Protein AF-A0A3D1ICA1-F1 (afdb_monomer)

Secondary structure (DSSP, 8-state):
-HHHHHHHHHHHHHHHHHHHHHHHHHHHHHHHHHHHHHHHHHHHHHHHHHHHHHHHHHHHHHH-HHHHHHHHHHTT---TT--------TT-----

Structure (mmCIF, N/CA/C/O backbone):
data_AF-A0A3D1ICA1-F1
#
_entry.id   AF-A0A3D1ICA1-F1
#
loop_
_atom_site.group_PDB
_atom_site.id
_atom_site.type_symbol
_atom_site.label_atom_id
_atom_site.label_alt_id
_atom_site.label_comp_id
_atom_site.label_asym_id
_atom_site.label_entity_id
_atom_site.label_seq_id
_atom_site.pdbx_PDB_ins_code
_atom_site.Cartn_x
_atom_site.Cartn_y
_atom_site.Cartn_z
_atom_site.occupancy
_atom_site.B_iso_or_equiv
_atom_site.auth_seq_id
_atom_site.auth_comp_id
_atom_site.auth_asym_id
_atom_site.auth_atom_id
_atom_site.pdbx_PDB_model_num
ATOM 1 N N . MET A 1 1 ? 33.041 -3.328 -50.521 1.00 55.66 1 MET A N 1
ATOM 2 C CA . MET A 1 1 ? 31.954 -4.076 -49.842 1.00 55.66 1 MET A CA 1
ATOM 3 C C . MET A 1 1 ? 32.025 -4.029 -48.308 1.00 55.66 1 MET A C 1
ATOM 5 O O . MET A 1 1 ? 30.988 -3.834 -47.692 1.00 55.66 1 MET A O 1
ATOM 9 N N . ALA A 1 2 ? 33.202 -4.124 -47.670 1.00 61.88 2 ALA A N 1
ATOM 10 C CA . ALA A 1 2 ? 33.328 -4.169 -46.198 1.00 61.88 2 ALA A CA 1
ATOM 11 C C . ALA A 1 2 ? 32.737 -2.961 -45.426 1.00 61.88 2 ALA A C 1
ATOM 13 O O . ALA A 1 2 ? 32.187 -3.135 -44.341 1.00 61.88 2 ALA A O 1
ATOM 14 N N . LYS A 1 3 ? 32.784 -1.746 -45.997 1.00 68.19 3 LYS A N 1
ATOM 15 C CA . LYS A 1 3 ? 32.249 -0.526 -45.357 1.00 68.19 3 LYS A CA 1
ATOM 16 C C . LYS A 1 3 ? 30.722 -0.549 -45.174 1.00 68.19 3 LYS A C 1
ATOM 18 O O . LYS A 1 3 ? 30.233 -0.087 -44.150 1.00 68.19 3 LYS A O 1
ATOM 23 N N . GLY A 1 4 ? 29.981 -1.134 -46.120 1.00 76.38 4 GLY A N 1
ATOM 24 C CA . GLY A 1 4 ? 28.517 -1.245 -46.031 1.00 76.38 4 GLY A CA 1
ATOM 25 C C . GLY A 1 4 ? 28.069 -2.221 -44.942 1.00 76.38 4 GLY A C 1
ATOM 26 O O . GLY A 1 4 ? 27.129 -1.945 -44.204 1.00 76.38 4 GLY A O 1
ATOM 27 N N . VAL A 1 5 ? 28.806 -3.324 -44.776 1.00 81.50 5 VAL A N 1
ATOM 28 C CA . VAL A 1 5 ? 28.538 -4.322 -43.729 1.00 81.50 5 VAL A CA 1
ATOM 29 C C . VAL A 1 5 ? 28.846 -3.763 -42.337 1.00 81.50 5 VAL A C 1
ATOM 31 O O . VAL A 1 5 ? 28.100 -4.020 -41.394 1.00 81.50 5 VAL A O 1
ATOM 34 N N . ALA A 1 6 ? 29.916 -2.973 -42.197 1.00 85.75 6 ALA A N 1
ATOM 35 C CA . ALA A 1 6 ? 30.248 -2.310 -40.937 1.00 85.75 6 ALA A CA 1
ATOM 36 C C . ALA A 1 6 ? 29.179 -1.279 -40.528 1.00 85.75 6 ALA A C 1
ATOM 38 O O . ALA A 1 6 ? 28.744 -1.271 -39.379 1.00 85.75 6 ALA A O 1
ATOM 39 N N . TRP A 1 7 ? 28.704 -0.468 -41.478 1.00 92.25 7 TRP A N 1
ATOM 40 C CA . TRP A 1 7 ? 27.637 0.506 -41.240 1.00 92.25 7 TRP A CA 1
ATOM 41 C C . TRP A 1 7 ? 26.315 -0.155 -40.825 1.00 92.25 7 TRP A C 1
ATOM 43 O O . TRP A 1 7 ? 25.685 0.260 -39.855 1.00 92.25 7 TRP A O 1
ATOM 53 N N . TRP A 1 8 ? 25.930 -1.240 -41.501 1.00 92.62 8 TRP A N 1
ATOM 54 C CA . TRP A 1 8 ? 24.724 -1.997 -41.160 1.00 92.62 8 TRP A CA 1
ATOM 55 C C . TRP A 1 8 ? 24.767 -2.564 -39.735 1.00 92.62 8 TRP A C 1
ATOM 57 O O . TRP A 1 8 ? 23.797 -2.450 -38.990 1.00 92.62 8 TRP A O 1
ATOM 67 N N . LYS A 1 9 ? 25.911 -3.122 -39.315 1.00 93.06 9 LYS A N 1
ATOM 68 C CA . LYS A 1 9 ? 26.082 -3.633 -37.945 1.00 93.06 9 LYS A CA 1
ATOM 69 C C . LYS A 1 9 ? 25.914 -2.533 -36.896 1.00 93.06 9 LYS A C 1
ATOM 71 O O . LYS A 1 9 ? 25.275 -2.776 -35.876 1.00 93.06 9 LYS A O 1
ATOM 76 N N . LEU A 1 10 ? 26.438 -1.333 -37.152 1.00 93.88 10 LEU A N 1
ATOM 77 C CA . LEU A 1 10 ? 26.273 -0.192 -36.247 1.00 93.88 10 LEU A CA 1
ATOM 78 C C . LEU A 1 10 ? 24.809 0.240 -36.125 1.00 93.88 10 LEU A C 1
ATOM 80 O O . LEU A 1 10 ? 24.356 0.506 -35.016 1.00 93.88 10 LEU A O 1
ATOM 84 N N . LEU A 1 11 ? 24.055 0.246 -37.228 1.00 94.69 11 LEU A N 1
ATOM 85 C CA . LEU A 1 11 ? 22.619 0.543 -37.195 1.00 94.69 11 LEU A CA 1
ATOM 86 C C . LEU A 1 11 ? 21.838 -0.491 -36.381 1.00 94.69 11 LEU A C 1
ATOM 88 O O . LEU A 1 11 ? 21.008 -0.118 -35.554 1.00 94.69 11 LEU A O 1
ATOM 92 N N . VAL A 1 12 ? 22.132 -1.781 -36.563 1.00 95.19 12 VAL A N 1
ATOM 93 C CA . VAL A 1 12 ? 21.469 -2.852 -35.806 1.00 95.19 12 VAL A CA 1
ATOM 94 C C . VAL A 1 12 ? 21.763 -2.718 -34.312 1.00 95.19 12 VAL A C 1
ATOM 96 O O . VAL A 1 12 ? 20.832 -2.701 -33.507 1.00 95.19 12 VAL A O 1
ATOM 99 N N . VAL A 1 13 ? 23.032 -2.543 -33.932 1.00 95.50 13 VAL A N 1
ATOM 100 C CA . VAL A 1 13 ? 23.423 -2.364 -32.524 1.00 95.50 13 VAL A CA 1
ATOM 101 C C . VAL A 1 13 ? 22.796 -1.097 -31.936 1.00 95.50 13 VAL A C 1
ATOM 103 O O . VAL A 1 13 ? 22.228 -1.151 -30.848 1.00 95.50 13 VAL A O 1
ATOM 106 N N . GLY A 1 14 ? 22.820 0.021 -32.667 1.00 95.75 14 GLY A N 1
ATOM 107 C CA . GLY A 1 14 ? 22.188 1.269 -32.237 1.00 95.75 14 GLY A CA 1
ATOM 108 C C . GLY A 1 14 ? 20.684 1.113 -32.011 1.00 95.75 14 GLY A C 1
ATOM 109 O O . GLY A 1 14 ? 20.167 1.548 -30.983 1.00 95.75 14 GLY A O 1
ATOM 110 N N . SER A 1 15 ? 19.990 0.422 -32.920 1.00 93.69 15 SER A N 1
ATOM 111 C CA . SER A 1 15 ? 18.555 0.153 -32.783 1.00 93.69 15 SER A CA 1
ATOM 112 C C . SER A 1 15 ? 18.236 -0.750 -31.588 1.00 93.69 15 SER A C 1
ATOM 114 O O . SER A 1 15 ? 17.266 -0.495 -30.879 1.00 93.69 15 SER A O 1
ATOM 116 N N . ALA A 1 16 ? 19.079 -1.748 -31.301 1.00 94.25 16 ALA A N 1
ATOM 117 C CA . ALA A 1 16 ? 18.911 -2.632 -30.152 1.00 94.25 16 ALA A CA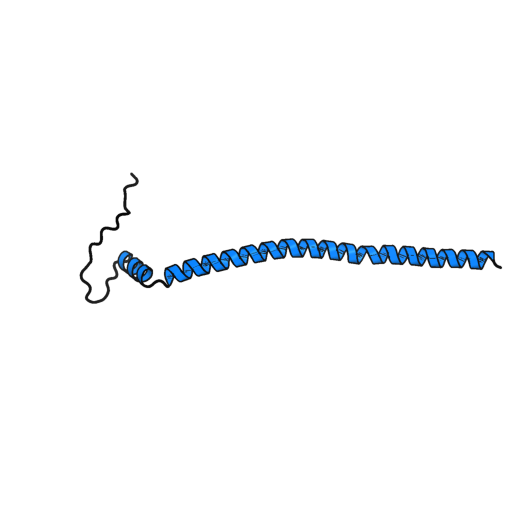 1
ATOM 118 C C . ALA A 1 16 ? 19.085 -1.883 -28.821 1.00 94.25 16 ALA A C 1
ATOM 120 O O . ALA A 1 16 ? 18.289 -2.068 -27.901 1.00 94.25 16 ALA A O 1
ATOM 121 N N . VAL A 1 17 ? 20.079 -0.992 -28.728 1.00 93.31 17 VAL A N 1
ATOM 122 C CA . VAL A 1 17 ? 20.290 -0.149 -27.539 1.00 93.31 17 VAL A CA 1
ATOM 123 C C . VAL A 1 17 ? 19.123 0.821 -27.346 1.00 93.31 17 VAL A C 1
ATOM 125 O O . VAL A 1 17 ? 18.609 0.944 -26.235 1.00 93.31 17 VAL A O 1
ATOM 128 N N . ALA A 1 18 ? 18.653 1.462 -28.421 1.00 90.25 18 ALA A N 1
ATOM 129 C CA . ALA A 1 18 ? 17.508 2.369 -28.367 1.00 90.25 18 ALA A CA 1
ATOM 130 C C . ALA A 1 18 ? 16.216 1.646 -27.951 1.00 90.25 18 ALA A C 1
ATOM 132 O O . ALA A 1 18 ? 15.487 2.131 -27.086 1.00 90.25 18 ALA A O 1
ATOM 133 N N . ALA A 1 19 ? 15.958 0.459 -28.508 1.00 89.62 19 ALA A N 1
ATOM 134 C CA . ALA A 1 19 ? 14.811 -0.366 -28.145 1.00 89.62 19 ALA A CA 1
ATOM 135 C C . ALA A 1 19 ? 14.887 -0.839 -26.686 1.00 89.62 19 ALA A C 1
ATOM 137 O O . ALA A 1 19 ? 13.893 -0.763 -25.967 1.00 89.62 19 ALA A O 1
ATOM 138 N N . GLY A 1 20 ? 16.064 -1.268 -26.221 1.00 87.94 20 GLY A N 1
ATOM 139 C CA . GLY A 1 20 ? 16.283 -1.658 -24.827 1.00 87.94 20 GLY A CA 1
ATOM 140 C C . GLY A 1 20 ? 16.066 -0.500 -23.851 1.00 87.94 20 GLY A C 1
ATOM 141 O O . GLY A 1 20 ? 15.388 -0.668 -22.838 1.00 87.94 20 GLY A O 1
ATOM 142 N N . ALA A 1 21 ? 16.566 0.694 -24.179 1.00 85.88 21 ALA A N 1
ATOM 143 C CA . ALA A 1 21 ? 16.353 1.893 -23.372 1.00 85.88 21 ALA A CA 1
ATOM 144 C C . ALA A 1 21 ? 14.870 2.296 -23.322 1.00 85.88 21 ALA A C 1
ATOM 146 O O . ALA A 1 21 ? 14.344 2.579 -22.246 1.00 85.88 21 ALA A O 1
ATOM 147 N N . PHE A 1 22 ? 14.178 2.268 -24.465 1.00 84.75 22 PHE A N 1
ATOM 148 C CA . PHE A 1 22 ? 12.757 2.605 -24.552 1.00 84.75 22 PHE A CA 1
ATOM 149 C C . PHE A 1 22 ? 11.878 1.608 -23.783 1.00 84.75 22 PHE A C 1
ATOM 151 O O . PHE A 1 22 ? 11.035 1.998 -22.974 1.00 84.75 22 PHE A O 1
ATOM 158 N N . LEU A 1 23 ? 12.114 0.307 -23.970 1.00 83.50 23 LEU A N 1
ATOM 159 C CA . LEU A 1 23 ? 11.383 -0.746 -23.264 1.00 83.50 23 LEU A CA 1
ATOM 160 C C . LEU A 1 23 ? 11.712 -0.781 -21.767 1.00 83.50 23 LEU A C 1
ATOM 162 O O . LEU A 1 23 ? 10.848 -1.146 -20.976 1.00 83.50 23 LEU A O 1
ATOM 166 N N . GLY A 1 24 ? 12.916 -0.364 -21.364 1.00 81.25 24 GLY A N 1
ATOM 167 C CA . GLY A 1 24 ? 13.347 -0.303 -19.967 1.00 81.25 24 GLY A CA 1
ATOM 168 C C . GLY A 1 24 ? 12.682 0.803 -19.138 1.00 81.25 24 GLY A C 1
ATOM 169 O O . GLY A 1 24 ? 12.593 0.675 -17.918 1.00 81.25 24 GLY A O 1
ATOM 170 N N . GLN A 1 25 ? 12.152 1.862 -19.759 1.00 77.94 25 GLN A N 1
ATOM 171 C CA . GLN A 1 25 ? 11.498 2.959 -19.028 1.00 77.94 25 GLN A CA 1
ATOM 172 C C . GLN A 1 25 ? 10.135 2.566 -18.435 1.00 77.94 25 GLN A C 1
ATOM 174 O O . GLN A 1 25 ? 9.806 2.939 -17.308 1.00 77.94 25 GLN A O 1
ATOM 179 N N . LEU A 1 26 ? 9.339 1.792 -19.176 1.00 76.19 26 LEU A N 1
ATOM 180 C CA . LEU A 1 26 ? 8.008 1.333 -18.763 1.00 76.19 26 LEU A CA 1
ATOM 181 C C . LEU A 1 26 ? 7.993 0.510 -17.457 1.00 76.19 26 LEU A C 1
ATOM 183 O O . LEU A 1 26 ? 7.179 0.825 -16.582 1.00 76.19 26 LEU A O 1
ATOM 187 N N . PRO A 1 27 ? 8.848 -0.517 -17.269 1.00 79.25 27 PRO A N 1
ATOM 188 C CA . PRO A 1 27 ? 8.873 -1.293 -16.034 1.00 79.25 27 PRO A CA 1
ATOM 189 C C . PRO A 1 27 ? 9.344 -0.459 -14.841 1.00 79.25 27 PRO A C 1
ATOM 191 O O . PRO A 1 27 ? 8.768 -0.591 -13.765 1.00 79.25 27 PRO A O 1
ATOM 194 N N . TRP A 1 28 ? 10.303 0.453 -15.029 1.00 77.25 28 TRP A N 1
ATOM 195 C CA . TRP A 1 28 ? 10.735 1.368 -13.968 1.00 77.25 28 TRP A CA 1
ATOM 196 C C . TRP A 1 28 ? 9.611 2.293 -13.507 1.00 77.25 28 TRP A C 1
ATOM 198 O O . TRP A 1 28 ? 9.409 2.468 -12.305 1.00 77.25 28 TRP A O 1
ATOM 208 N N . ARG A 1 29 ? 8.823 2.824 -14.448 1.00 81.88 29 ARG A N 1
ATOM 209 C CA . ARG A 1 29 ? 7.676 3.675 -14.118 1.00 81.88 29 ARG A CA 1
ATOM 210 C C . ARG A 1 29 ? 6.591 2.906 -13.363 1.00 81.88 29 ARG A C 1
ATOM 212 O O . ARG A 1 29 ? 6.097 3.391 -12.349 1.00 81.88 29 ARG A O 1
ATOM 219 N N . ARG A 1 30 ? 6.284 1.677 -13.797 1.00 82.25 30 ARG A N 1
ATOM 220 C CA . ARG A 1 30 ? 5.333 0.798 -13.096 1.00 82.25 30 ARG A CA 1
ATOM 221 C C . ARG A 1 30 ? 5.813 0.405 -11.704 1.00 82.25 30 ARG A C 1
ATOM 223 O O . ARG A 1 30 ? 5.010 0.414 -10.781 1.00 82.25 30 ARG A O 1
ATOM 230 N N . ALA A 1 31 ? 7.095 0.087 -11.534 1.00 82.06 31 ALA A N 1
ATOM 231 C CA . ALA A 1 31 ? 7.659 -0.242 -10.226 1.00 82.06 31 ALA A CA 1
ATOM 232 C C . ALA A 1 31 ? 7.541 0.940 -9.249 1.00 82.06 31 ALA A C 1
ATOM 234 O O . ALA A 1 31 ? 7.187 0.758 -8.084 1.00 82.06 31 ALA A O 1
ATOM 235 N N . TRP A 1 32 ? 7.765 2.161 -9.742 1.00 81.88 32 TRP A N 1
ATOM 236 C CA . TRP A 1 32 ? 7.567 3.392 -8.977 1.00 81.88 32 TRP A CA 1
ATOM 237 C C . TRP A 1 32 ? 6.103 3.630 -8.590 1.00 81.88 32 TRP A C 1
ATOM 239 O O . TRP A 1 32 ? 5.800 3.898 -7.425 1.00 81.88 32 TRP A O 1
ATOM 249 N N . GLU A 1 33 ? 5.178 3.498 -9.543 1.00 83.12 33 GLU A N 1
ATOM 250 C CA . GLU A 1 33 ? 3.736 3.615 -9.287 1.00 83.12 33 GLU A CA 1
ATOM 251 C C . GLU A 1 33 ? 3.260 2.553 -8.279 1.00 83.12 33 GLU A C 1
ATOM 253 O O . GLU A 1 33 ? 2.528 2.867 -7.335 1.00 83.12 33 GLU A O 1
ATOM 258 N N . GLN A 1 34 ? 3.747 1.315 -8.406 1.00 82.25 34 GLN A N 1
ATOM 259 C CA . GLN A 1 34 ? 3.463 0.231 -7.467 1.00 82.25 34 GLN A CA 1
ATOM 260 C C . GLN A 1 34 ? 3.988 0.533 -6.064 1.00 82.25 34 GLN A C 1
ATOM 262 O O . GLN A 1 34 ? 3.230 0.399 -5.106 1.00 82.25 34 GLN A O 1
ATOM 267 N N . GLN A 1 35 ? 5.229 1.004 -5.915 1.00 82.00 35 GLN A N 1
ATOM 268 C CA . GLN A 1 35 ? 5.759 1.405 -4.607 1.00 82.00 35 GLN A CA 1
ATOM 269 C C . GLN A 1 35 ? 4.896 2.475 -3.934 1.00 82.00 35 GLN A C 1
ATOM 271 O O . GLN A 1 35 ? 4.595 2.370 -2.742 1.00 82.00 35 GLN A O 1
ATOM 276 N N . ARG A 1 36 ? 4.455 3.478 -4.699 1.00 79.56 36 ARG A N 1
ATOM 277 C CA . ARG A 1 36 ? 3.615 4.560 -4.179 1.00 79.56 36 ARG A CA 1
ATOM 278 C C . ARG A 1 36 ? 2.238 4.052 -3.745 1.00 79.56 36 ARG A C 1
ATOM 280 O O . ARG A 1 36 ? 1.759 4.431 -2.679 1.00 79.56 36 ARG A O 1
ATOM 287 N N . SER A 1 37 ? 1.639 3.150 -4.526 1.00 82.00 37 SER A N 1
ATOM 288 C CA . SER A 1 37 ? 0.366 2.509 -4.174 1.00 82.00 37 SER A CA 1
ATOM 289 C C . SER A 1 37 ? 0.478 1.632 -2.923 1.00 82.00 37 SER A C 1
ATOM 291 O O . SER A 1 37 ? -0.397 1.684 -2.065 1.00 82.00 37 SER A O 1
ATOM 293 N N . LEU A 1 38 ? 1.583 0.897 -2.758 1.00 82.50 38 LEU A N 1
ATOM 294 C CA . LEU A 1 38 ? 1.818 0.023 -1.607 1.00 82.50 38 LEU A CA 1
ATOM 295 C C . LEU A 1 38 ? 2.006 0.804 -0.305 1.00 82.50 38 LEU A C 1
ATOM 297 O O . LEU A 1 38 ? 1.545 0.350 0.741 1.00 82.50 38 LEU A O 1
ATOM 301 N N . ALA A 1 39 ? 2.655 1.969 -0.351 1.00 81.44 39 ALA A N 1
ATOM 302 C CA . ALA A 1 39 ? 2.774 2.844 0.814 1.00 81.44 39 ALA A CA 1
ATOM 303 C C . ALA A 1 39 ? 1.394 3.335 1.285 1.00 81.44 39 ALA A C 1
ATOM 305 O O . ALA A 1 39 ? 1.053 3.175 2.457 1.00 81.44 39 ALA A O 1
ATOM 306 N N . ALA A 1 40 ? 0.566 3.828 0.358 1.00 82.19 40 ALA A N 1
ATOM 307 C CA . ALA A 1 40 ? -0.798 4.261 0.662 1.00 82.19 40 ALA A CA 1
ATOM 308 C C . ALA A 1 40 ? -1.677 3.103 1.171 1.00 82.19 40 ALA A C 1
ATOM 310 O O . ALA A 1 40 ? -2.429 3.266 2.133 1.00 82.19 40 ALA A O 1
ATOM 311 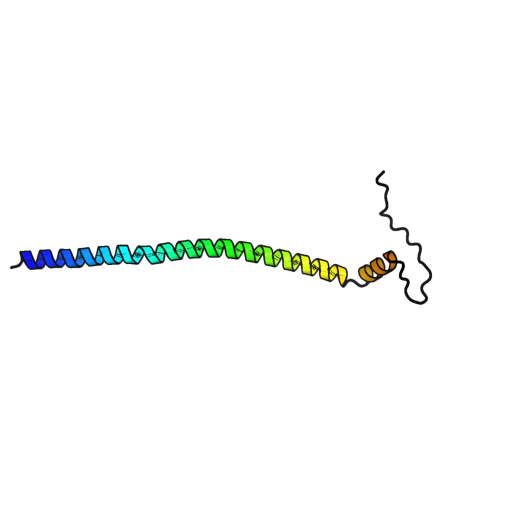N N . LEU A 1 41 ? -1.545 1.912 0.575 1.00 85.94 41 LEU A N 1
ATOM 312 C CA . LEU A 1 41 ? -2.286 0.725 1.002 1.00 85.94 41 LEU A CA 1
ATOM 313 C C . LEU A 1 41 ? -1.907 0.305 2.428 1.00 85.94 41 LEU A C 1
ATOM 315 O O . LEU A 1 41 ? -2.780 -0.022 3.226 1.00 85.94 41 LEU A O 1
ATOM 319 N N . ARG A 1 42 ? -0.612 0.342 2.772 1.00 86.19 42 ARG A N 1
ATOM 320 C CA . ARG A 1 42 ? -0.124 0.005 4.120 1.00 86.19 42 ARG A CA 1
ATOM 321 C C . ARG A 1 42 ? -0.680 0.943 5.184 1.00 86.19 42 ARG A C 1
ATOM 323 O O . ARG A 1 42 ? -1.056 0.481 6.258 1.00 86.19 42 ARG A O 1
ATOM 330 N N . GLU A 1 43 ? -0.745 2.239 4.897 1.00 87.69 43 GLU A N 1
ATOM 331 C CA . GLU A 1 43 ? -1.349 3.204 5.820 1.00 87.69 43 GLU A CA 1
ATOM 332 C C . GLU A 1 43 ? -2.852 2.969 5.990 1.00 87.69 43 GLU A C 1
ATOM 334 O O . GLU A 1 43 ? -3.348 2.992 7.117 1.00 87.69 43 GLU A O 1
ATOM 339 N N . ALA A 1 44 ? -3.571 2.688 4.899 1.00 88.06 44 ALA A N 1
ATOM 340 C CA . ALA A 1 44 ? -4.998 2.379 4.953 1.00 88.06 44 ALA A CA 1
ATOM 341 C C . ALA A 1 44 ? -5.283 1.110 5.775 1.00 88.06 44 ALA A C 1
ATOM 343 O O . ALA A 1 44 ? -6.184 1.112 6.613 1.00 88.06 44 ALA A O 1
ATOM 344 N N . VAL A 1 45 ? -4.481 0.055 5.593 1.00 90.56 45 VAL A N 1
ATOM 345 C CA . VAL A 1 45 ? -4.596 -1.192 6.367 1.00 90.56 45 VAL A CA 1
ATOM 346 C C . VAL A 1 45 ? -4.336 -0.945 7.851 1.00 90.56 45 VAL A C 1
ATOM 348 O O . VAL A 1 45 ? -5.142 -1.368 8.673 1.00 90.56 45 VAL A O 1
ATOM 351 N N . ARG A 1 46 ? -3.286 -0.193 8.208 1.00 91.12 46 ARG A N 1
ATOM 352 C CA . ARG A 1 46 ? -3.010 0.146 9.616 1.00 91.12 46 ARG A CA 1
ATOM 353 C C . ARG A 1 46 ? -4.165 0.887 10.285 1.00 91.12 46 ARG A C 1
ATOM 355 O O . ARG A 1 46 ? -4.479 0.605 11.436 1.00 91.12 46 ARG A O 1
ATOM 362 N N . ARG A 1 47 ? -4.798 1.832 9.582 1.00 90.25 47 ARG A N 1
ATOM 363 C CA . ARG A 1 47 ? -5.979 2.537 10.109 1.00 90.25 47 ARG A CA 1
ATOM 364 C C . ARG A 1 47 ? -7.145 1.575 10.316 1.00 90.25 47 ARG A C 1
ATOM 366 O O . ARG A 1 47 ? -7.731 1.566 11.389 1.00 90.25 47 ARG A O 1
ATOM 373 N N . ALA A 1 48 ? -7.410 0.708 9.339 1.00 90.19 48 ALA A N 1
ATOM 374 C CA . ALA A 1 48 ? -8.467 -0.293 9.445 1.00 90.19 48 ALA A CA 1
ATOM 375 C C . ALA A 1 48 ? -8.233 -1.294 10.593 1.00 90.19 48 ALA A C 1
ATOM 377 O O . ALA A 1 48 ? -9.185 -1.712 11.250 1.00 90.19 48 ALA A O 1
ATOM 378 N N . GLU A 1 49 ? -6.984 -1.680 10.859 1.00 89.56 49 GLU A N 1
ATOM 379 C CA . GLU A 1 49 ? -6.626 -2.519 12.009 1.00 89.56 49 GLU A CA 1
ATOM 380 C C . GLU A 1 49 ? -6.856 -1.791 13.340 1.00 89.56 49 GLU A C 1
ATOM 382 O O . GLU A 1 49 ? -7.495 -2.349 14.233 1.00 89.56 49 GLU A O 1
ATOM 387 N N . ALA A 1 50 ? -6.432 -0.529 13.454 1.00 91.75 50 ALA A N 1
ATOM 388 C CA . ALA A 1 50 ? -6.670 0.282 14.650 1.00 91.75 50 ALA A CA 1
ATOM 389 C C . ALA A 1 50 ? -8.172 0.484 14.928 1.00 91.75 50 ALA A C 1
ATOM 391 O O . ALA A 1 50 ? -8.621 0.368 16.072 1.00 91.75 50 ALA A O 1
ATOM 392 N N . ASP A 1 51 ? -8.964 0.724 13.881 1.00 90.62 51 ASP A N 1
ATOM 393 C CA . ASP A 1 51 ? -10.417 0.858 13.992 1.00 90.62 51 ASP A CA 1
ATOM 394 C C . ASP A 1 51 ? -11.068 -0.457 14.438 1.00 90.62 51 ASP A C 1
ATOM 396 O O . ASP A 1 51 ? -11.953 -0.454 15.295 1.00 90.62 51 ASP A O 1
ATOM 400 N N . ARG A 1 52 ? -10.595 -1.605 13.930 1.00 88.69 52 ARG A N 1
ATOM 401 C CA . ARG A 1 52 ? -11.066 -2.925 14.378 1.00 88.69 52 ARG A CA 1
ATOM 402 C C . ARG A 1 52 ? -10.786 -3.166 15.853 1.00 88.69 52 ARG A C 1
ATOM 404 O O . ARG A 1 52 ? -11.672 -3.649 16.554 1.00 88.69 52 ARG A O 1
ATOM 411 N N . GLU A 1 53 ? -9.595 -2.827 16.337 1.00 88.75 53 GLU A N 1
ATOM 412 C CA . GLU A 1 53 ? -9.280 -2.955 17.761 1.00 88.75 53 GLU A CA 1
ATOM 413 C C . GLU A 1 53 ? -10.166 -2.062 18.625 1.00 88.75 53 GLU A C 1
ATOM 415 O O . GLU A 1 53 ? -10.641 -2.490 19.679 1.00 88.75 53 GLU A O 1
ATOM 420 N N . ARG A 1 54 ? -10.399 -0.821 18.190 1.00 89.44 54 ARG A N 1
ATOM 421 C CA . ARG A 1 54 ? -11.258 0.116 18.913 1.00 89.44 54 ARG A CA 1
ATOM 422 C C . ARG A 1 54 ? -12.690 -0.407 18.999 1.00 89.44 54 ARG A C 1
ATOM 424 O O . ARG A 1 54 ? -13.241 -0.479 20.095 1.00 89.44 54 ARG A O 1
ATOM 431 N N . LEU A 1 55 ? -13.249 -0.844 17.873 1.00 88.00 55 LEU A N 1
ATOM 432 C CA . LEU A 1 55 ? -14.586 -1.434 17.818 1.00 88.00 55 LEU A CA 1
ATOM 433 C C . LEU A 1 55 ? -14.676 -2.720 18.644 1.00 88.00 55 LEU A C 1
ATOM 435 O O . LEU A 1 55 ? -15.681 -2.948 19.312 1.00 88.00 55 LEU A O 1
ATOM 439 N N . ALA A 1 56 ? -13.627 -3.547 18.659 1.00 88.62 56 ALA A N 1
ATOM 440 C CA . ALA A 1 56 ? -13.580 -4.742 19.496 1.00 88.62 56 ALA A C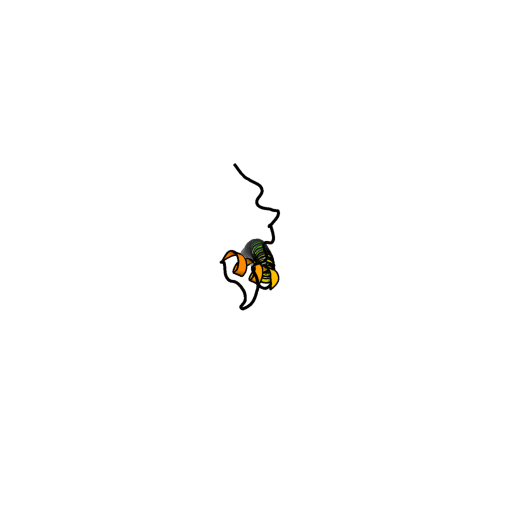A 1
ATOM 441 C C . ALA A 1 56 ? -13.611 -4.397 20.995 1.00 88.62 56 ALA A C 1
ATOM 443 O O . ALA A 1 56 ? -14.328 -5.049 21.752 1.00 88.62 56 ALA A O 1
ATOM 444 N N . ARG A 1 57 ? -12.894 -3.349 21.426 1.00 85.44 57 ARG A N 1
ATOM 445 C CA . ARG A 1 57 ? -12.921 -2.869 22.820 1.00 85.44 57 ARG A CA 1
ATOM 446 C C . ARG A 1 57 ? -14.276 -2.278 23.200 1.00 85.44 57 ARG A C 1
ATOM 448 O O . ARG A 1 57 ? -14.785 -2.576 24.277 1.00 85.44 57 ARG A O 1
ATOM 455 N N . GLU A 1 58 ? -14.870 -1.466 22.329 1.00 84.88 58 GLU A N 1
ATOM 456 C CA . GLU A 1 58 ? -16.205 -0.895 22.549 1.00 84.88 58 GLU A CA 1
ATOM 457 C C . GLU A 1 58 ? -17.270 -1.997 22.614 1.00 84.88 58 GLU A C 1
ATOM 459 O O . GLU A 1 58 ? -18.086 -2.009 23.535 1.00 84.88 58 GLU A O 1
ATOM 464 N N . LYS A 1 59 ? -17.202 -2.990 21.721 1.00 82.88 59 LYS A N 1
ATOM 465 C CA . LYS A 1 59 ? -18.074 -4.166 21.767 1.00 82.88 59 LYS A CA 1
ATOM 466 C C . LYS A 1 59 ? -17.889 -4.963 23.056 1.00 82.88 59 LYS A C 1
ATOM 468 O O . LYS A 1 59 ? -18.876 -5.270 23.708 1.00 82.88 59 LYS A O 1
ATOM 473 N N . ALA A 1 60 ? -16.653 -5.245 23.465 1.00 79.38 60 ALA A N 1
ATOM 474 C CA . ALA A 1 60 ? -16.383 -5.947 24.721 1.00 79.38 60 ALA A CA 1
ATOM 475 C C . ALA A 1 60 ? -16.915 -5.178 25.945 1.00 79.38 60 ALA A C 1
ATOM 477 O O . ALA A 1 60 ? -17.367 -5.784 26.914 1.00 79.38 60 ALA A O 1
ATOM 478 N N . ARG A 1 61 ? -16.901 -3.840 25.897 1.00 76.44 61 ARG A N 1
ATOM 479 C CA . ARG A 1 61 ? -17.491 -2.988 26.936 1.00 76.44 61 ARG A CA 1
ATOM 480 C C . ARG A 1 61 ? -19.019 -3.078 26.962 1.00 76.44 61 ARG A C 1
ATOM 482 O O . ARG A 1 61 ? -19.584 -3.108 28.049 1.00 76.44 61 ARG A O 1
ATOM 489 N N . LEU A 1 62 ? -19.671 -3.141 25.802 1.00 75.19 62 LEU A N 1
ATOM 490 C CA . LEU A 1 62 ? -21.128 -3.298 25.690 1.00 75.19 62 LEU A CA 1
ATOM 491 C C . LEU A 1 62 ? -21.604 -4.715 26.044 1.00 75.19 62 LEU A C 1
ATOM 493 O O . LEU A 1 62 ? -22.650 -4.868 26.672 1.00 75.19 62 LEU A O 1
ATOM 497 N N . ASP A 1 63 ? -20.829 -5.736 25.678 1.00 75.31 63 ASP A N 1
ATOM 498 C CA . ASP A 1 63 ? -21.104 -7.137 26.014 1.00 75.31 63 ASP A CA 1
ATOM 499 C C . ASP A 1 63 ? -20.841 -7.439 27.502 1.00 75.31 63 ASP A C 1
ATOM 501 O O . ASP A 1 63 ? -21.254 -8.486 28.001 1.00 75.31 63 ASP A O 1
ATOM 505 N N . ASN A 1 64 ? -20.196 -6.526 28.244 1.00 80.31 64 ASN A N 1
ATOM 506 C CA . ASN A 1 64 ? -20.005 -6.680 29.681 1.00 80.31 64 ASN A CA 1
ATOM 507 C C . ASN A 1 64 ? -21.367 -6.614 30.409 1.00 80.31 64 ASN A C 1
ATOM 509 O O . ASN A 1 64 ? -22.023 -5.564 30.398 1.00 80.31 64 ASN A O 1
ATOM 513 N N . PRO A 1 65 ? -21.785 -7.693 31.097 1.00 71.75 65 PRO A N 1
ATOM 514 C CA . PRO A 1 65 ? -23.088 -7.759 31.753 1.00 71.75 65 PRO A CA 1
ATOM 515 C C . PRO A 1 65 ? -23.275 -6.671 32.818 1.00 71.75 65 PRO A C 1
ATOM 517 O O . PRO A 1 65 ? -24.380 -6.154 32.954 1.00 71.75 65 PRO A O 1
ATOM 520 N N . LEU A 1 66 ? -22.207 -6.253 33.510 1.00 71.06 66 LEU A N 1
ATOM 521 C CA . LEU A 1 66 ? -22.272 -5.175 34.504 1.00 71.06 66 LEU A CA 1
ATOM 522 C C . LEU A 1 66 ? -22.594 -3.822 33.866 1.00 71.06 66 LEU A C 1
ATOM 524 O O . LEU A 1 66 ? -23.369 -3.046 34.418 1.00 71.06 66 LEU A O 1
ATOM 528 N N . PHE A 1 67 ? -22.026 -3.547 32.690 1.00 68.25 67 PHE A N 1
ATOM 529 C CA . PHE A 1 67 ? -22.281 -2.302 31.969 1.00 68.25 67 PHE A CA 1
ATOM 530 C C . PHE A 1 67 ? -23.712 -2.276 31.430 1.00 68.25 67 PHE A C 1
ATOM 532 O O . PHE A 1 67 ? -24.398 -1.264 31.526 1.00 68.25 67 PHE A O 1
ATOM 539 N N . ARG A 1 68 ? -24.194 -3.421 30.933 1.00 71.12 68 ARG A N 1
ATOM 540 C CA . ARG A 1 68 ? -25.570 -3.584 30.456 1.00 71.12 68 ARG A CA 1
ATOM 541 C C . ARG A 1 68 ? -26.594 -3.394 31.576 1.00 71.12 68 ARG A C 1
ATOM 543 O O . ARG A 1 68 ? -27.591 -2.710 31.372 1.00 71.12 68 ARG A O 1
ATOM 550 N N . GLU A 1 69 ? -26.339 -3.949 32.759 1.00 69.44 69 GLU A N 1
ATOM 551 C CA . GLU A 1 69 ? -27.186 -3.729 33.934 1.00 69.44 69 GLU A CA 1
ATOM 552 C C . GLU A 1 69 ? -27.122 -2.281 34.443 1.00 69.44 69 GLU A C 1
ATOM 554 O O . GLU A 1 69 ? -28.159 -1.724 34.791 1.00 69.44 69 GLU A O 1
ATOM 559 N N . ALA A 1 70 ? -25.945 -1.643 34.452 1.00 71.88 70 ALA A N 1
ATOM 560 C CA . ALA A 1 70 ? -25.811 -0.227 34.809 1.00 71.88 70 ALA A CA 1
ATOM 561 C C . ALA A 1 70 ? -26.605 0.681 33.856 1.00 71.88 70 ALA A C 1
ATOM 563 O O . ALA A 1 70 ? -27.341 1.556 34.303 1.00 71.88 70 ALA A O 1
ATOM 564 N N . MET A 1 71 ? -26.534 0.416 32.551 1.00 71.19 71 MET A N 1
ATOM 565 C CA . MET A 1 71 ? -27.246 1.204 31.548 1.00 71.19 71 MET A CA 1
ATOM 566 C C . MET A 1 71 ? -28.772 1.001 31.611 1.00 71.19 71 MET A C 1
ATOM 568 O O . MET A 1 71 ? -29.535 1.945 31.427 1.00 71.19 71 MET A O 1
ATOM 572 N N . LEU A 1 72 ? -29.238 -0.217 31.918 1.00 73.44 72 LEU A N 1
ATOM 573 C CA . LEU A 1 72 ? -30.658 -0.485 32.183 1.00 73.44 72 LEU A CA 1
ATOM 574 C C . LEU A 1 72 ? -31.144 0.245 33.445 1.00 73.44 72 LEU A C 1
ATOM 576 O O . LEU A 1 72 ? -32.250 0.786 33.449 1.00 73.44 72 LEU A O 1
ATOM 580 N N . ARG A 1 73 ? -30.302 0.329 34.484 1.00 71.00 73 ARG A N 1
ATOM 581 C CA . ARG A 1 73 ? -30.601 1.092 35.705 1.00 71.00 73 ARG A CA 1
ATOM 582 C C . ARG A 1 73 ? -30.676 2.602 35.449 1.00 71.00 73 ARG A C 1
ATOM 584 O O . ARG A 1 73 ? -31.585 3.233 35.978 1.00 71.00 73 ARG A O 1
ATOM 591 N N . GLU A 1 74 ? -29.807 3.172 34.608 1.00 72.00 74 GLU A N 1
ATOM 592 C CA . GLU A 1 74 ? -29.902 4.586 34.184 1.00 72.00 74 GLU A CA 1
ATOM 593 C C . GLU A 1 74 ? -31.205 4.892 33.433 1.00 72.00 74 GLU A C 1
ATOM 595 O O . GLU A 1 74 ? -31.782 5.964 33.591 1.00 72.00 74 GLU A O 1
ATOM 600 N N . GLN A 1 75 ? -31.716 3.931 32.660 1.00 75.06 75 GLN A N 1
ATOM 601 C CA . GLN A 1 75 ? -33.011 4.041 31.978 1.00 75.06 75 GLN A CA 1
ATOM 602 C C . GLN A 1 75 ? -34.213 3.828 32.917 1.00 75.06 75 GLN A C 1
ATOM 604 O O . GLN A 1 75 ? -35.357 3.818 32.463 1.00 75.06 75 GLN A O 1
ATOM 609 N N . GLY A 1 76 ? -3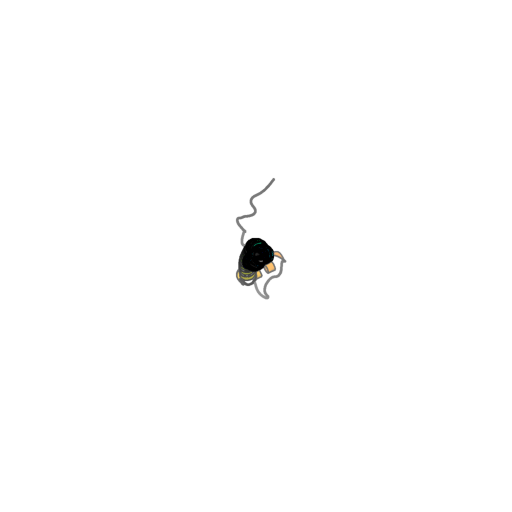3.975 3.648 34.221 1.00 70.69 76 GLY A N 1
ATOM 610 C CA . GLY A 1 76 ? -35.011 3.419 35.228 1.00 70.69 76 GLY A CA 1
ATOM 611 C C . GLY A 1 76 ? -35.619 2.015 35.189 1.00 70.69 76 GLY A C 1
ATOM 612 O O . GLY A 1 76 ? -36.631 1.768 35.846 1.00 70.69 76 GLY A O 1
ATOM 613 N N . LEU A 1 77 ? -35.026 1.085 34.433 1.00 69.00 77 LEU A N 1
ATOM 614 C CA . LEU A 1 77 ? -35.490 -0.294 34.330 1.00 69.00 77 LEU A CA 1
ATOM 615 C C . LEU A 1 77 ? -34.862 -1.129 35.450 1.00 69.00 77 LEU A C 1
ATOM 617 O O . LEU A 1 77 ? -33.652 -1.352 35.496 1.00 69.00 77 LEU A O 1
ATOM 621 N N . LEU A 1 78 ? -35.709 -1.609 36.359 1.00 65.12 78 LEU A N 1
ATOM 622 C CA . LEU A 1 78 ? -35.326 -2.519 37.436 1.00 65.12 78 LEU A CA 1
ATOM 623 C C . LEU A 1 78 ? -35.620 -3.966 37.038 1.00 65.12 78 LEU A C 1
ATOM 625 O O . LEU A 1 78 ? -36.611 -4.265 36.368 1.00 65.12 78 LEU A O 1
ATOM 629 N N . LYS A 1 79 ? -34.764 -4.886 37.483 1.00 65.75 79 LYS A N 1
ATOM 630 C CA . LYS A 1 79 ? -34.995 -6.323 37.326 1.00 65.75 79 LYS A CA 1
ATOM 631 C C . LYS A 1 79 ? -36.190 -6.729 38.196 1.00 65.75 79 LYS A C 1
ATOM 633 O O . LYS A 1 79 ? -36.357 -6.221 39.306 1.00 65.75 79 LYS A O 1
ATOM 638 N N . ALA A 1 80 ? -37.034 -7.632 37.700 1.00 59.06 80 ALA A N 1
ATOM 639 C CA . ALA A 1 80 ? -38.236 -8.057 38.416 1.00 59.06 80 ALA A CA 1
ATOM 640 C C . ALA A 1 80 ? -37.879 -8.610 39.812 1.00 59.06 80 ALA A C 1
ATOM 642 O O . ALA A 1 80 ? -37.201 -9.629 39.919 1.00 59.06 80 ALA A O 1
ATOM 643 N N . GLY A 1 81 ? -38.330 -7.922 40.868 1.00 65.31 81 GLY A N 1
ATOM 644 C CA . GLY A 1 81 ? -38.116 -8.310 42.268 1.00 65.31 81 GLY A CA 1
ATOM 645 C C . GLY A 1 81 ? -36.920 -7.664 42.985 1.00 65.31 81 GLY A C 1
ATOM 646 O O . GLY A 1 81 ? -36.721 -7.944 44.165 1.00 65.31 81 GLY A O 1
ATOM 647 N N . GLU A 1 82 ? -36.139 -6.794 42.335 1.00 55.94 82 GLU A N 1
ATOM 648 C CA . GLU A 1 82 ? -35.024 -6.082 42.982 1.00 55.94 82 GLU A CA 1
ATOM 649 C C . GLU A 1 82 ? -35.510 -4.829 43.743 1.00 55.94 82 GLU A C 1
ATOM 651 O O . GLU A 1 82 ? -36.247 -4.004 43.201 1.00 55.94 82 GLU A O 1
ATOM 656 N N . LYS A 1 83 ? -35.088 -4.658 45.008 1.00 61.09 83 LYS A N 1
ATOM 657 C CA . LYS A 1 83 ? -35.264 -3.391 45.744 1.00 61.09 83 LYS A CA 1
ATOM 658 C C . LYS A 1 83 ? -34.289 -2.349 45.180 1.00 61.09 83 LYS A C 1
ATOM 660 O O . LYS A 1 83 ? -33.136 -2.705 44.940 1.00 61.09 83 LYS A O 1
ATOM 665 N N . PRO A 1 84 ? -34.705 -1.083 44.995 1.00 56.47 84 PRO A N 1
ATOM 666 C CA . PRO A 1 84 ? -33.828 -0.050 44.456 1.00 56.47 84 PRO A CA 1
ATOM 667 C C . PRO A 1 84 ? -32.610 0.125 45.369 1.00 56.47 84 PRO A C 1
ATOM 669 O O . PRO A 1 84 ? -32.730 0.553 46.516 1.00 56.47 84 PRO A O 1
ATOM 672 N N . LEU A 1 85 ? -31.433 -0.243 44.864 1.00 56.34 85 LEU A N 1
ATOM 673 C CA . LEU A 1 85 ? -30.156 0.035 45.507 1.00 56.34 85 LEU A CA 1
ATOM 674 C C . LEU A 1 85 ? -29.789 1.490 45.201 1.00 56.34 85 LEU A C 1
ATOM 676 O O . LEU A 1 85 ? -29.388 1.817 44.086 1.00 56.34 85 LEU A O 1
ATOM 680 N N . THR A 1 86 ? -29.925 2.366 46.196 1.00 55.12 86 THR A N 1
ATOM 681 C CA . THR A 1 86 ? -29.283 3.685 46.211 1.00 55.12 86 THR A CA 1
ATOM 682 C C . THR A 1 86 ? -27.778 3.482 46.334 1.0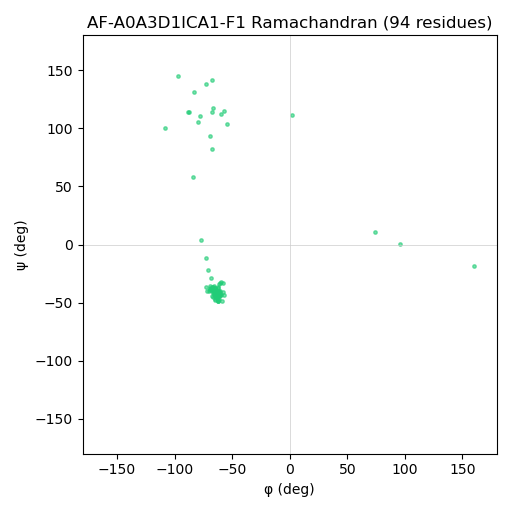0 55.12 86 THR A C 1
ATOM 684 O O . THR A 1 86 ? -27.231 3.511 47.434 1.00 55.12 86 THR A O 1
ATOM 687 N N . VAL A 1 87 ? -27.104 3.211 45.218 1.00 54.75 87 VAL A N 1
ATOM 688 C CA . VAL A 1 87 ? -25.647 3.330 45.160 1.00 5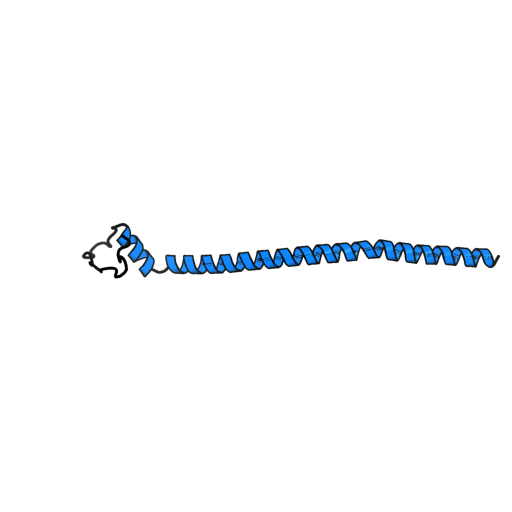4.75 87 VAL A CA 1
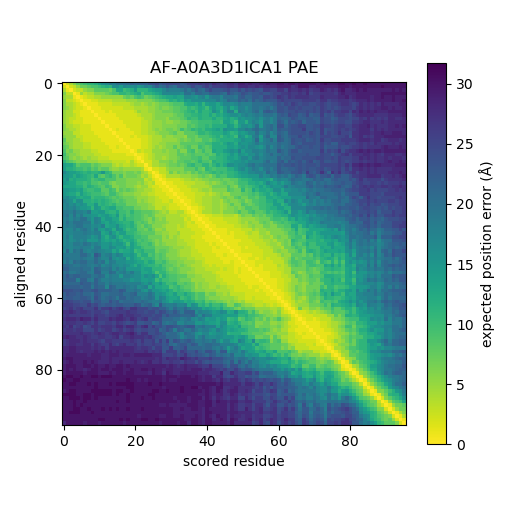ATOM 689 C C . VAL A 1 87 ? -25.349 4.773 44.759 1.00 54.75 87 VAL A C 1
ATOM 691 O O . VAL A 1 87 ? -25.720 5.166 43.651 1.00 54.75 87 VAL A O 1
ATOM 694 N N . PRO A 1 88 ? -24.733 5.589 45.631 1.00 47.56 88 PRO A N 1
ATOM 695 C CA . PRO A 1 88 ? -24.228 6.881 45.213 1.00 47.56 88 PRO A CA 1
ATOM 696 C C . PRO A 1 88 ? -23.068 6.612 44.254 1.00 47.56 88 PRO A C 1
ATOM 698 O O . PRO A 1 88 ? -22.049 6.038 44.635 1.00 47.56 88 PRO A O 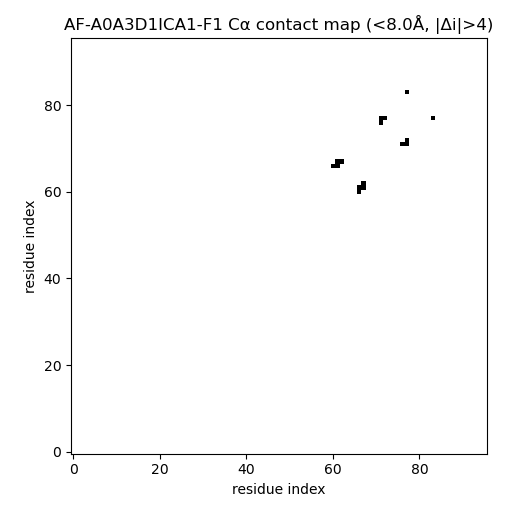1
ATOM 701 N N . LEU A 1 89 ? -23.244 6.978 42.987 1.00 56.00 89 LEU A N 1
ATOM 702 C CA . LEU A 1 89 ? -22.132 7.072 42.053 1.00 56.00 89 LEU A CA 1
ATOM 703 C C . LEU A 1 89 ? -21.281 8.267 42.509 1.00 56.00 89 LEU A C 1
ATOM 705 O O . LEU A 1 89 ? -21.579 9.411 42.166 1.00 56.00 89 LEU A O 1
ATOM 709 N N . GLU A 1 90 ? -20.254 8.022 43.328 1.00 48.50 90 GLU A N 1
ATOM 710 C CA . GLU A 1 90 ? -19.154 8.975 43.507 1.00 48.50 90 GLU A CA 1
ATOM 711 C C . GLU A 1 90 ? -18.584 9.286 42.117 1.00 48.50 90 GLU A C 1
ATOM 713 O O . GLU A 1 90 ? -17.930 8.456 41.488 1.00 48.50 90 GLU A O 1
ATOM 718 N N . GLY A 1 91 ? -18.921 10.460 41.588 1.00 48.06 91 GLY A N 1
ATOM 719 C CA . GLY A 1 91 ? -18.554 10.855 40.230 1.00 48.06 91 GLY A CA 1
ATOM 720 C C . GLY A 1 91 ? -19.399 11.984 39.648 1.00 48.06 91 GLY A C 1
ATOM 721 O O . GLY A 1 91 ? -18.938 12.669 38.742 1.00 48.06 91 GLY A O 1
ATOM 722 N N . SER A 1 92 ? -20.587 12.262 40.191 1.00 45.56 92 SER A N 1
ATOM 723 C CA . SER A 1 92 ? -21.313 13.509 39.912 1.00 45.56 92 SER A CA 1
ATOM 724 C C . SER A 1 92 ? -20.816 14.638 40.823 1.00 45.56 92 SER A C 1
ATOM 726 O O . SER A 1 92 ? -21.576 15.193 41.612 1.00 45.56 92 SER A O 1
ATOM 728 N N . ALA A 1 93 ? -19.518 14.944 40.755 1.00 44.38 93 ALA A N 1
ATOM 729 C CA . ALA A 1 93 ? -18.995 16.195 41.285 1.00 44.38 93 ALA A CA 1
ATOM 730 C C . ALA A 1 93 ? -19.320 17.311 40.283 1.00 44.38 93 ALA A C 1
ATOM 732 O O . ALA A 1 93 ? -18.823 17.326 39.157 1.00 44.38 93 ALA A O 1
ATOM 733 N N . GLU A 1 94 ? -20.235 18.176 40.715 1.00 46.31 94 GLU A N 1
ATOM 734 C CA . GLU A 1 94 ? -20.412 19.577 40.338 1.00 46.31 94 GLU A CA 1
ATOM 735 C C . GLU A 1 94 ? -19.445 20.125 39.279 1.00 46.31 94 GLU A C 1
ATOM 737 O O . GLU A 1 94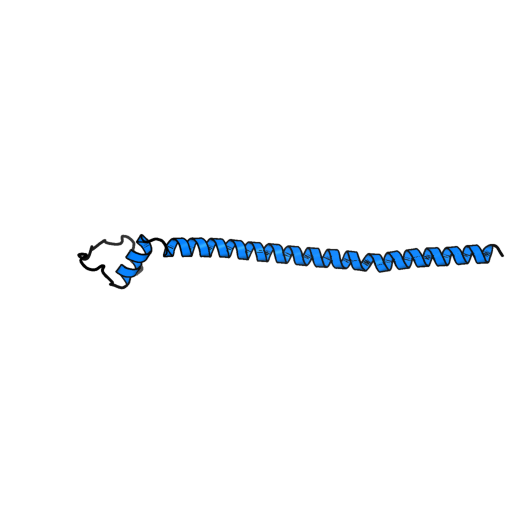 ? -18.275 20.397 39.537 1.00 46.31 94 GLU A O 1
ATOM 742 N N . THR A 1 95 ? -19.987 20.414 38.099 1.00 44.75 95 THR A N 1
ATOM 743 C CA . THR A 1 95 ? -19.548 21.571 37.314 1.00 44.75 95 THR A CA 1
ATOM 744 C C . THR A 1 95 ? -20.668 22.603 37.385 1.00 44.75 95 THR A C 1
ATOM 746 O O . THR A 1 95 ? -21.697 22.475 36.721 1.00 44.75 95 THR A O 1
ATOM 749 N N . ARG A 1 96 ? -20.480 23.596 38.254 1.00 39.03 96 ARG A N 1
ATOM 750 C CA . ARG A 1 96 ? -21.134 24.904 38.198 1.00 39.03 96 ARG A CA 1
ATOM 751 C C . ARG A 1 96 ? -20.056 25.969 38.153 1.00 39.03 96 ARG A C 1
ATOM 753 O O . ARG A 1 96 ? -19.036 25.778 38.848 1.00 39.03 96 ARG A O 1
#

Radius of gyration: 36.39 Å; Cα contacts (8 Å, |Δi|>4): 8; chains: 1; bounding box: 72×33×96 Å

Mean predicted aligned error: 15.94 Å

Sequence (96 aa):
MAKGVAWWKLLVVGSAVAAGAFLGQLPWRRAWEQQRSLAALREAVRRAEADRERLAREKARLDNPLFREAMLREQGLLKAGEKPLTVPLEGSAETR

Foldseek 3Di:
DVVVVVVVVVVVVVVVVVVCVVVVVVVVVVVVVVVVVVVVVVVVVVVVVVVVVVVVVVVVCCPPVVNVVVVCVVVVHDDPPDDDDPDPPPPPPDDD

pLDDT: mean 76.74, std 14.34, range [39.03, 95.75]

Solvent-accessible surface area (backbone atoms only — not comparable to full-atom values): 5742 Å² total; per-residue (Å²): 116,70,68,62,57,53,53,52,51,51,52,53,53,51,50,51,53,53,48,49,54,60,62,51,49,58,59,55,52,50,53,51,54,48,52,55,51,50,54,55,49,53,54,52,49,52,51,53,51,54,50,49,53,51,52,51,52,54,47,54,52,60,70,31,65,68,50,46,51,50,52,37,46,75,72,70,50,74,62,94,89,63,78,88,75,86,70,82,70,87,76,81,72,82,89,129